Protein AF-A0A8J7WSP9-F1 (afdb_monomer_lite)

Secondary structure (DSSP, 8-state):
-HHHHHHHHHHHHHHHHHHHHHHHHHHHHHHHHHHHHHHHHHHHHHHHHHHHHHHHHHHHHHTSS--HHHHHHHHHHHHH--SSS--HHHHHHHHHHHS-HHHHHHHHHHHHHHHHHHHHHTSTT--TT-TTHHHHHHHHHHHHHHHHHHHHHHTS-HHHHHHHHHHHHHHHTS-----PPP-

Radius of gyration: 27.39 Å; chains: 1; bounding box: 58×58×88 Å

Structure (mmCIF, N/CA/C/O backbone):
data_AF-A0A8J7WSP9-F1
#
_entry.id   AF-A0A8J7WSP9-F1
#
loop_
_atom_site.group_PDB
_atom_site.id
_atom_site.type_symbol
_atom_site.label_atom_id
_atom_site.label_alt_id
_atom_site.label_comp_id
_atom_site.label_asym_id
_atom_site.label_entity_id
_atom_site.label_seq_id
_atom_site.pdbx_PDB_ins_code
_atom_site.Cartn_x
_atom_site.Cartn_y
_atom_site.Cartn_z
_atom_site.occupancy
_atom_site.B_iso_or_equiv
_atom_site.auth_seq_id
_atom_site.auth_comp_id
_atom_site.auth_asym_id
_atom_site.auth_atom_id
_atom_site.pdbx_PDB_model_num
ATOM 1 N N . MET A 1 1 ? -35.332 1.375 61.864 1.00 61.12 1 MET A N 1
ATOM 2 C CA . MET A 1 1 ? -34.174 2.279 61.660 1.00 61.12 1 MET A CA 1
ATOM 3 C C . MET A 1 1 ? -32.984 1.556 61.009 1.00 61.12 1 MET A C 1
ATOM 5 O O . MET A 1 1 ? -32.550 2.012 59.967 1.00 61.12 1 MET A O 1
ATOM 9 N N . ALA A 1 2 ? -32.499 0.411 61.520 1.00 67.69 2 ALA A N 1
ATOM 10 C CA . ALA A 1 2 ? -31.294 -0.278 61.002 1.00 67.69 2 ALA A CA 1
ATOM 11 C C . ALA A 1 2 ? -31.387 -0.881 59.577 1.00 67.69 2 ALA A C 1
ATOM 13 O O . ALA A 1 2 ? -30.378 -1.039 58.897 1.00 67.69 2 ALA A O 1
ATOM 14 N N . TRP A 1 3 ? -32.592 -1.212 59.106 1.00 74.50 3 TRP A N 1
ATOM 15 C CA . TRP A 1 3 ? -32.788 -1.818 57.781 1.00 74.50 3 TRP A CA 1
ATOM 16 C C . TRP A 1 3 ? -32.538 -0.837 56.623 1.00 74.50 3 TRP A C 1
ATOM 18 O O . TRP A 1 3 ? -31.973 -1.219 55.603 1.00 74.50 3 TRP A O 1
ATOM 28 N N . GLY A 1 4 ? -32.899 0.442 56.787 1.00 73.25 4 GLY A N 1
ATOM 29 C CA . GLY A 1 4 ? -32.708 1.461 55.747 1.00 73.25 4 GLY A CA 1
ATOM 30 C C . GLY A 1 4 ? -31.233 1.771 55.476 1.00 73.25 4 GLY A C 1
ATOM 31 O O . GLY A 1 4 ? -30.842 1.965 54.328 1.00 73.25 4 GLY A O 1
ATOM 32 N N . THR A 1 5 ? -30.394 1.741 56.514 1.00 74.50 5 THR A N 1
ATOM 33 C CA . THR A 1 5 ? -28.943 1.953 56.409 1.00 74.50 5 THR A CA 1
ATOM 34 C C . THR A 1 5 ? -28.240 0.802 55.693 1.00 74.50 5 THR A C 1
ATOM 36 O O . THR A 1 5 ? -27.363 1.046 54.868 1.00 74.50 5 THR A O 1
ATOM 39 N N . LEU A 1 6 ? -28.653 -0.443 55.951 1.00 73.44 6 LEU A N 1
ATOM 40 C CA . LEU A 1 6 ? -28.122 -1.625 55.261 1.00 73.44 6 LEU A CA 1
ATOM 41 C C . LEU A 1 6 ? -28.477 -1.628 53.768 1.00 73.44 6 LEU A C 1
ATOM 43 O O . LEU A 1 6 ? -27.618 -1.915 52.937 1.00 73.44 6 LEU A O 1
ATOM 47 N N . VAL A 1 7 ? -29.709 -1.247 53.419 1.00 77.56 7 VAL A N 1
ATOM 48 C CA . VAL A 1 7 ? -30.143 -1.132 52.017 1.00 77.56 7 VAL A CA 1
ATOM 49 C C . VAL A 1 7 ? -29.381 -0.019 51.292 1.00 77.56 7 VAL A C 1
ATOM 51 O O . VAL A 1 7 ? -28.907 -0.233 50.178 1.00 77.56 7 VAL A O 1
ATOM 54 N N . ALA A 1 8 ? -29.195 1.142 51.928 1.00 70.31 8 ALA A N 1
ATOM 55 C CA . ALA A 1 8 ? -28.434 2.250 51.350 1.00 70.31 8 ALA A CA 1
ATOM 56 C C . ALA A 1 8 ? -26.952 1.893 51.125 1.00 70.31 8 ALA A C 1
ATOM 58 O O . ALA A 1 8 ? -26.397 2.202 50.070 1.00 70.31 8 ALA A O 1
ATOM 59 N N . ALA A 1 9 ? -26.323 1.195 52.076 1.00 74.19 9 ALA A N 1
ATOM 60 C CA . ALA A 1 9 ? -24.944 0.728 51.946 1.00 74.19 9 ALA A CA 1
ATOM 61 C C . ALA A 1 9 ? -24.791 -0.333 50.841 1.00 74.19 9 ALA A C 1
ATOM 63 O O . ALA A 1 9 ? -23.854 -0.260 50.045 1.00 74.19 9 ALA A O 1
ATOM 64 N N . ALA A 1 10 ? -25.730 -1.280 50.744 1.00 71.06 10 ALA A N 1
ATOM 65 C CA . ALA A 1 10 ? -25.734 -2.297 49.694 1.00 71.06 10 ALA A CA 1
ATOM 66 C C . ALA A 1 10 ? -25.901 -1.679 48.294 1.00 71.06 10 ALA A C 1
ATOM 68 O O . ALA A 1 10 ? -25.159 -2.028 47.376 1.00 71.06 10 ALA A O 1
ATOM 69 N N . LEU A 1 11 ? -26.812 -0.711 48.133 1.00 72.56 11 LEU A N 1
ATOM 70 C CA . LEU A 1 11 ? -26.965 0.035 46.878 1.00 72.56 11 LEU A CA 1
ATOM 71 C C . LEU A 1 11 ? -25.702 0.827 46.524 1.00 72.56 11 LEU A C 1
ATOM 73 O O . LEU A 1 11 ? -25.261 0.784 45.377 1.00 72.56 11 LEU A O 1
ATOM 77 N N . GLY A 1 12 ? -25.095 1.509 47.498 1.00 71.19 12 GLY A N 1
ATOM 78 C CA . GLY A 1 12 ? -23.844 2.242 47.295 1.00 71.19 12 GLY A CA 1
ATOM 79 C C . GLY A 1 12 ? -22.698 1.338 46.833 1.00 71.19 12 GLY A C 1
ATOM 80 O O . GLY A 1 12 ? -21.969 1.695 45.909 1.00 71.19 12 GLY A O 1
ATOM 81 N N . ALA A 1 13 ? -22.585 0.137 47.408 1.00 74.12 13 ALA A N 1
ATOM 82 C CA . ALA A 1 13 ? -21.593 -0.856 47.007 1.00 74.12 13 ALA A CA 1
ATOM 83 C C . ALA A 1 13 ? -21.833 -1.379 45.580 1.00 74.12 13 ALA A C 1
ATOM 85 O O . ALA A 1 13 ? -20.892 -1.449 44.793 1.00 74.12 13 ALA A O 1
ATOM 86 N N . VAL A 1 14 ? -23.081 -1.686 45.209 1.00 71.88 14 VAL A N 1
ATOM 87 C CA . VAL A 1 14 ? -23.426 -2.141 43.848 1.00 71.88 14 VAL A CA 1
ATOM 88 C C . VAL A 1 14 ? -23.158 -1.053 42.808 1.00 71.88 14 VAL A C 1
ATOM 90 O O . VAL A 1 14 ? -22.590 -1.342 41.757 1.00 71.88 14 VAL A O 1
ATOM 93 N N . ILE A 1 15 ? -23.511 0.202 43.100 1.00 77.12 15 ILE A N 1
ATOM 94 C CA . ILE A 1 15 ? -23.238 1.340 42.209 1.00 77.12 15 ILE A CA 1
ATOM 95 C C . ILE A 1 15 ? -21.726 1.571 42.083 1.00 77.12 15 ILE A C 1
ATOM 97 O O . ILE A 1 15 ? -21.230 1.772 40.973 1.00 77.12 15 ILE A O 1
ATOM 101 N N . GLY A 1 16 ? -20.986 1.494 43.194 1.00 72.75 16 GLY A N 1
ATOM 102 C CA . GLY A 1 16 ? -19.528 1.617 43.204 1.00 72.75 16 GLY A CA 1
ATOM 103 C C . GLY A 1 16 ? -18.850 0.547 42.347 1.00 72.75 16 GLY A C 1
ATOM 104 O O . GLY A 1 16 ? -18.103 0.877 41.429 1.00 72.75 16 GLY A O 1
ATOM 105 N N . ILE A 1 17 ? -19.178 -0.727 42.583 1.00 73.44 17 ILE A N 1
ATOM 106 C CA . ILE A 1 17 ? -18.619 -1.872 41.848 1.00 73.44 17 ILE A CA 1
ATOM 107 C C . ILE A 1 17 ? -19.041 -1.840 40.371 1.00 73.44 17 ILE A C 1
ATOM 109 O O . ILE A 1 17 ? -18.217 -2.055 39.480 1.00 73.44 17 ILE A O 1
ATOM 113 N N . GLY A 1 18 ? -20.308 -1.522 40.090 1.00 67.50 18 GLY A N 1
ATOM 114 C CA . GLY A 1 18 ? -20.833 -1.414 38.729 1.00 67.50 18 GLY A CA 1
ATOM 115 C C . GLY A 1 18 ? -20.144 -0.317 37.914 1.00 67.50 18 GLY A C 1
ATOM 116 O O . GLY A 1 18 ? -19.778 -0.545 36.762 1.00 67.50 18 GLY A O 1
ATOM 117 N N . SER A 1 19 ? -19.891 0.847 38.518 1.00 64.94 19 SER A N 1
ATOM 118 C CA . SER A 1 19 ? -19.173 1.954 37.872 1.00 64.94 19 SER A CA 1
ATOM 119 C C . SER A 1 19 ? -17.730 1.577 37.516 1.00 64.94 19 SER A C 1
ATOM 121 O O . SER A 1 19 ? -17.259 1.867 36.410 1.00 64.94 19 SER A O 1
ATOM 123 N N . THR A 1 20 ? -17.039 0.854 38.404 1.00 71.75 20 THR A N 1
ATOM 124 C CA . THR A 1 20 ? -15.681 0.358 38.144 1.00 71.75 20 THR A CA 1
ATOM 125 C C . THR A 1 20 ? -15.658 -0.654 36.998 1.00 71.75 20 THR A C 1
ATOM 127 O O . THR A 1 20 ? -14.851 -0.503 36.085 1.00 71.75 20 THR A O 1
ATOM 130 N N . LEU A 1 21 ? -16.577 -1.627 36.977 1.00 67.81 21 LEU A N 1
ATOM 131 C CA . LEU A 1 21 ? -16.650 -2.638 35.912 1.00 67.81 21 LEU A CA 1
ATOM 132 C C . LEU A 1 21 ? -16.983 -2.036 34.540 1.00 67.81 21 LEU A C 1
ATOM 134 O O . LEU A 1 21 ? -16.395 -2.427 33.529 1.00 67.81 21 LEU A O 1
ATOM 138 N N . VAL A 1 22 ? -17.890 -1.057 34.483 1.00 67.75 22 VAL A N 1
ATOM 139 C CA . VAL A 1 22 ? -18.206 -0.336 33.238 1.00 67.75 22 VAL A CA 1
ATOM 140 C C . VAL A 1 22 ? -16.990 0.448 32.750 1.00 67.75 22 VAL A C 1
ATOM 142 O O . VAL A 1 22 ? -16.659 0.400 31.564 1.00 67.75 22 VAL A O 1
ATOM 145 N N . THR A 1 23 ? -16.294 1.131 33.657 1.00 71.81 23 THR A N 1
ATOM 146 C CA . THR A 1 23 ? -15.087 1.896 33.323 1.00 71.81 23 THR A CA 1
ATOM 147 C C . THR A 1 23 ? -13.979 0.985 32.797 1.00 71.81 23 THR A C 1
ATOM 149 O O . THR A 1 23 ? -13.366 1.298 31.775 1.00 71.81 23 THR A O 1
ATOM 152 N N . ASP A 1 24 ? -13.766 -0.164 33.437 1.00 70.44 24 ASP A N 1
ATOM 153 C CA . ASP A 1 24 ? -12.742 -1.131 33.043 1.00 70.44 24 ASP A CA 1
ATOM 154 C C . ASP A 1 24 ? -13.069 -1.795 31.696 1.00 70.44 24 ASP A C 1
ATOM 156 O O . ASP A 1 24 ? -12.223 -1.894 30.808 1.00 70.44 24 ASP A O 1
ATOM 160 N N . THR A 1 25 ? -14.345 -2.110 31.457 1.00 68.69 25 THR A N 1
ATOM 161 C CA . THR A 1 25 ? -14.804 -2.637 30.162 1.00 68.69 25 THR A CA 1
ATOM 162 C C . THR A 1 25 ? -14.622 -1.612 29.038 1.00 68.69 25 THR A C 1
ATOM 164 O O . THR A 1 25 ? -14.181 -1.954 27.938 1.00 68.69 25 THR A O 1
ATOM 167 N N . LEU A 1 26 ? -14.939 -0.336 29.289 1.00 72.88 26 LEU A N 1
ATOM 168 C CA . LEU A 1 26 ? -14.733 0.744 28.319 1.00 72.88 26 LEU A CA 1
ATOM 169 C C . LEU A 1 26 ? -13.247 0.977 28.036 1.00 72.88 26 LEU A C 1
ATOM 171 O O . LEU A 1 26 ? -12.878 1.223 26.886 1.00 72.88 26 LEU A O 1
ATOM 175 N N . ARG A 1 27 ? -12.399 0.885 29.064 1.00 77.19 27 ARG A N 1
ATOM 176 C CA . ARG A 1 27 ? -10.945 0.980 28.930 1.00 77.19 27 ARG A CA 1
ATOM 177 C C . ARG A 1 27 ? -10.390 -0.173 28.095 1.00 77.19 27 ARG A C 1
ATOM 179 O O . ARG A 1 27 ? -9.714 0.089 27.106 1.00 77.19 27 ARG A O 1
ATOM 186 N N . SER A 1 28 ? -10.760 -1.411 28.416 1.00 68.31 28 SER A N 1
ATOM 187 C CA . SER A 1 28 ? -10.347 -2.611 27.677 1.00 68.31 28 SER A CA 1
ATOM 188 C C . SER A 1 28 ? -10.754 -2.547 26.201 1.00 68.31 28 SER A C 1
ATOM 190 O O . SER A 1 28 ? -9.939 -2.794 25.312 1.00 68.31 28 SER A O 1
ATOM 192 N N . ARG A 1 29 ? -11.985 -2.102 25.909 1.00 73.06 29 ARG A N 1
ATOM 193 C CA . ARG A 1 29 ? -12.446 -1.895 24.525 1.00 73.06 29 ARG A CA 1
ATOM 194 C C . ARG A 1 29 ? -11.621 -0.849 23.777 1.00 73.06 29 ARG A C 1
ATOM 196 O O . ARG A 1 29 ? -11.244 -1.085 22.635 1.00 73.06 29 ARG A O 1
ATOM 203 N N . ARG A 1 30 ? -11.306 0.284 24.415 1.00 76.56 30 ARG A N 1
ATOM 204 C CA . ARG A 1 30 ? -10.461 1.329 23.810 1.00 76.56 30 ARG A CA 1
ATOM 205 C C . ARG A 1 30 ? -9.046 0.830 23.535 1.00 76.56 30 ARG A C 1
ATOM 207 O O . ARG A 1 30 ? -8.509 1.125 22.473 1.00 76.56 30 ARG A O 1
ATOM 214 N N . GLU A 1 31 ? -8.457 0.077 24.460 1.00 77.19 31 GLU A N 1
ATOM 215 C CA . GLU A 1 31 ? -7.120 -0.497 24.283 1.00 77.19 31 GLU A CA 1
ATOM 216 C C . GLU A 1 31 ? -7.090 -1.517 23.134 1.00 77.19 31 GLU A C 1
ATOM 218 O O . GLU A 1 31 ? -6.153 -1.513 22.339 1.00 77.19 31 GLU A O 1
ATOM 223 N N . LEU A 1 32 ? -8.126 -2.350 22.990 1.00 78.88 32 LEU A N 1
ATOM 224 C CA . LEU A 1 32 ? -8.256 -3.279 21.861 1.00 78.88 32 LEU A CA 1
ATOM 225 C C . LEU A 1 32 ? -8.402 -2.546 20.520 1.00 78.88 32 LEU A C 1
ATOM 227 O O . LEU A 1 32 ? -7.707 -2.890 19.564 1.00 78.88 32 LEU A O 1
ATOM 231 N N . ASP A 1 33 ? -9.244 -1.510 20.457 1.00 82.25 33 ASP A N 1
ATOM 232 C CA . ASP A 1 33 ? -9.414 -0.689 19.251 1.00 82.25 33 ASP A CA 1
ATOM 233 C C . ASP A 1 33 ? -8.103 0.014 18.853 1.00 82.25 33 ASP A C 1
ATOM 235 O O . ASP A 1 33 ? -7.758 0.073 17.669 1.00 82.25 33 ASP A O 1
ATOM 239 N N . GLN A 1 34 ? -7.341 0.512 19.834 1.00 83.75 34 GLN A N 1
ATOM 240 C CA . GLN A 1 34 ? -6.022 1.112 19.613 1.00 83.75 34 GLN A CA 1
ATOM 241 C C . GLN A 1 34 ? -5.017 0.087 19.084 1.00 83.75 34 GLN A C 1
ATOM 243 O O . GLN A 1 34 ? -4.432 0.310 18.026 1.00 83.75 34 GLN A O 1
ATOM 248 N N . ARG A 1 35 ? -4.881 -1.074 19.741 1.00 84.88 35 ARG A N 1
ATOM 249 C CA . ARG A 1 35 ? -3.979 -2.151 19.290 1.00 84.88 35 ARG A CA 1
ATOM 250 C C . ARG A 1 35 ? -4.315 -2.622 17.877 1.00 84.88 35 ARG A C 1
ATOM 252 O O . ARG A 1 35 ? -3.416 -2.891 17.079 1.00 84.88 35 ARG A O 1
ATOM 259 N N . TRP A 1 36 ? -5.602 -2.702 17.545 1.00 87.31 36 TRP A N 1
ATOM 260 C CA . TRP A 1 36 ? -6.044 -3.063 16.202 1.00 87.31 36 TRP A CA 1
ATOM 261 C C . TRP A 1 36 ? -5.677 -1.995 15.166 1.00 87.31 36 TRP A C 1
ATOM 263 O O . TRP A 1 36 ? -5.162 -2.321 14.096 1.00 87.31 36 TRP A O 1
ATOM 273 N N . SER A 1 37 ? -5.873 -0.715 15.495 1.00 88.31 37 SER A N 1
ATOM 274 C CA . SER A 1 37 ? -5.447 0.407 14.650 1.00 88.31 37 SER A CA 1
ATOM 275 C C . SER A 1 37 ? -3.930 0.424 14.431 1.00 88.31 37 SER A C 1
ATOM 277 O O . SER A 1 37 ? -3.475 0.682 13.316 1.00 88.31 37 SER A O 1
ATOM 279 N N . ASP A 1 38 ? -3.140 0.129 15.461 1.00 89.81 38 ASP A N 1
ATOM 280 C CA . ASP A 1 38 ? -1.679 0.074 15.358 1.00 89.81 38 ASP A CA 1
ATOM 281 C C . ASP A 1 38 ? -1.219 -1.106 14.497 1.00 89.81 38 ASP A C 1
ATOM 283 O O . ASP A 1 38 ? -0.354 -0.947 13.634 1.00 89.81 38 ASP A O 1
ATOM 287 N N . THR A 1 39 ? -1.867 -2.266 14.646 1.00 93.00 39 THR A N 1
ATOM 288 C CA . THR A 1 39 ? -1.614 -3.446 13.803 1.00 93.00 39 THR A CA 1
ATOM 289 C C . THR A 1 39 ? -1.905 -3.139 12.333 1.00 93.00 39 THR A C 1
ATOM 291 O O . THR A 1 39 ? -1.070 -3.399 11.466 1.00 93.00 39 THR A O 1
ATOM 294 N N . LYS A 1 40 ? -3.051 -2.509 12.039 1.00 94.56 40 LYS A N 1
ATOM 295 C CA . LYS A 1 40 ? -3.388 -2.046 10.685 1.00 94.56 40 LYS A CA 1
ATOM 296 C C . LYS A 1 40 ? -2.347 -1.080 10.137 1.00 94.56 40 LYS A C 1
ATOM 298 O O . LYS A 1 40 ? -1.856 -1.284 9.030 1.00 94.56 40 LYS A O 1
ATOM 303 N N . ARG A 1 41 ? -1.976 -0.055 10.912 1.00 95.06 41 ARG A N 1
ATOM 304 C CA . ARG A 1 41 ? -0.963 0.934 10.515 1.00 95.06 41 ARG A CA 1
ATOM 305 C C . ARG A 1 41 ? 0.353 0.253 10.145 1.00 95.06 41 ARG A C 1
ATOM 307 O O . ARG A 1 41 ? 0.928 0.587 9.111 1.00 95.06 41 ARG A O 1
ATOM 314 N N . LEU A 1 42 ? 0.806 -0.701 10.956 1.00 95.12 42 LEU A N 1
ATOM 315 C CA . LEU A 1 42 ? 2.030 -1.453 10.699 1.00 95.12 42 LEU A CA 1
ATOM 316 C C . LEU A 1 42 ? 1.947 -2.220 9.372 1.00 95.12 42 LEU A C 1
ATOM 318 O O . LEU A 1 42 ? 2.846 -2.098 8.541 1.00 95.12 42 LEU A O 1
ATOM 322 N N . VAL A 1 43 ? 0.863 -2.969 9.145 1.00 95.56 43 VAL A N 1
ATOM 323 C CA . VAL A 1 43 ? 0.663 -3.737 7.903 1.00 95.56 43 VAL A CA 1
ATOM 324 C C . VAL A 1 43 ? 0.570 -2.812 6.683 1.00 95.56 43 VAL A C 1
ATOM 326 O O . VAL A 1 43 ? 1.179 -3.096 5.653 1.00 95.56 43 VAL A O 1
ATOM 329 N N . TYR A 1 44 ? -0.114 -1.670 6.799 1.00 96.69 44 TYR A N 1
ATOM 330 C CA . TYR A 1 44 ? -0.249 -0.687 5.717 1.00 96.69 44 TYR A CA 1
ATOM 331 C C . TYR A 1 44 ? 1.103 -0.098 5.313 1.00 96.69 44 TYR A C 1
ATOM 333 O O . TYR A 1 44 ? 1.460 -0.124 4.136 1.00 96.69 44 TYR A O 1
ATOM 341 N N . VAL A 1 45 ? 1.896 0.362 6.285 1.00 95.62 45 VAL A N 1
ATOM 342 C CA . VAL A 1 45 ? 3.239 0.910 6.031 1.00 95.62 45 VAL A CA 1
ATOM 343 C C . VAL A 1 45 ? 4.159 -0.145 5.426 1.00 95.62 45 VAL A C 1
ATOM 345 O O . VAL A 1 45 ? 4.881 0.149 4.471 1.00 95.62 45 VAL A O 1
ATOM 348 N N . ARG A 1 46 ? 4.117 -1.381 5.940 1.00 94.12 46 ARG A N 1
ATOM 349 C CA . ARG A 1 46 ? 4.906 -2.494 5.397 1.00 94.12 46 ARG A CA 1
ATOM 350 C C . ARG A 1 46 ? 4.533 -2.785 3.948 1.00 94.12 46 ARG A C 1
ATOM 352 O O . ARG A 1 46 ? 5.432 -2.970 3.133 1.00 94.12 46 ARG A O 1
ATOM 359 N N . PHE A 1 47 ? 3.244 -2.777 3.609 1.00 95.38 47 PHE A N 1
ATOM 360 C CA . PHE A 1 47 ? 2.798 -3.053 2.245 1.00 95.38 47 PHE A CA 1
ATOM 361 C C . PHE A 1 47 ? 3.243 -1.963 1.268 1.00 95.38 47 PHE A C 1
ATOM 363 O O . PHE A 1 47 ? 3.852 -2.268 0.244 1.00 95.38 47 PHE A O 1
ATOM 370 N N . LEU A 1 48 ? 3.015 -0.692 1.613 1.00 95.31 48 LEU A N 1
ATOM 371 C CA . LEU A 1 48 ? 3.437 0.446 0.790 1.00 95.31 48 LEU A CA 1
ATOM 372 C C . LEU A 1 48 ? 4.959 0.464 0.592 1.00 95.31 48 LEU A C 1
ATOM 374 O O . LEU A 1 48 ? 5.441 0.682 -0.517 1.00 95.31 48 LEU A O 1
ATOM 378 N N . SER A 1 49 ? 5.712 0.166 1.652 1.00 92.94 49 SER A N 1
ATOM 379 C CA . SER A 1 49 ? 7.175 0.088 1.599 1.00 92.94 49 SER A CA 1
ATOM 380 C C . SER A 1 49 ? 7.656 -1.070 0.723 1.00 92.94 49 SER A C 1
ATOM 382 O O . SER A 1 49 ? 8.601 -0.900 -0.044 1.00 92.94 49 SER A O 1
ATOM 384 N N . ALA A 1 50 ? 7.005 -2.235 0.798 1.00 92.62 50 ALA A N 1
ATOM 385 C CA . ALA A 1 50 ? 7.333 -3.386 -0.041 1.00 92.62 50 ALA A CA 1
ATOM 386 C C . ALA A 1 50 ? 7.076 -3.099 -1.531 1.00 92.62 50 ALA A C 1
ATOM 388 O O . ALA A 1 50 ? 7.912 -3.441 -2.366 1.00 92.62 50 ALA A O 1
ATOM 389 N N . LEU A 1 51 ? 5.968 -2.422 -1.867 1.00 93.31 51 LEU A N 1
ATOM 390 C CA . LEU A 1 51 ? 5.676 -1.986 -3.238 1.00 93.31 51 LEU A CA 1
ATOM 391 C C . LEU A 1 51 ? 6.733 -1.002 -3.755 1.00 93.31 51 LEU A C 1
ATOM 393 O O . LEU A 1 51 ? 7.277 -1.207 -4.839 1.00 93.31 51 LEU A O 1
ATOM 397 N N . ALA A 1 52 ? 7.056 0.029 -2.968 1.00 91.12 52 ALA A N 1
ATOM 398 C CA . ALA A 1 52 ? 8.045 1.036 -3.347 1.00 91.12 52 ALA A CA 1
ATOM 399 C C . ALA A 1 52 ? 9.432 0.417 -3.570 1.00 91.12 52 ALA A C 1
ATOM 401 O O . ALA A 1 52 ? 10.066 0.672 -4.590 1.00 91.12 52 ALA A O 1
ATOM 402 N N . ARG A 1 53 ? 9.882 -0.461 -2.664 1.00 91.06 53 ARG A N 1
ATOM 403 C CA . ARG A 1 53 ? 11.171 -1.158 -2.798 1.00 91.06 53 ARG A CA 1
ATOM 404 C C . ARG A 1 53 ? 11.205 -2.079 -4.011 1.00 91.06 53 ARG A C 1
ATOM 406 O O . ARG A 1 53 ? 12.193 -2.074 -4.738 1.00 91.06 53 ARG A O 1
ATOM 413 N N . ALA A 1 54 ? 10.144 -2.854 -4.240 1.00 92.00 54 ALA A N 1
ATOM 414 C CA . ALA A 1 54 ? 10.053 -3.717 -5.413 1.00 92.00 54 ALA A CA 1
ATOM 415 C C . ALA A 1 54 ? 10.140 -2.892 -6.705 1.00 92.00 54 ALA A C 1
ATOM 417 O O . ALA A 1 54 ? 10.952 -3.216 -7.567 1.00 92.00 54 ALA A O 1
ATOM 418 N N . HIS A 1 55 ? 9.385 -1.792 -6.796 1.00 91.94 55 HIS A N 1
ATOM 419 C CA . HIS A 1 55 ? 9.454 -0.865 -7.922 1.00 91.94 55 HIS A CA 1
ATOM 420 C C . HIS A 1 55 ? 10.870 -0.304 -8.128 1.00 91.94 55 HIS A C 1
ATOM 422 O O . HIS A 1 55 ? 11.449 -0.489 -9.195 1.00 91.94 55 HIS A O 1
ATOM 428 N N . SER A 1 56 ? 11.469 0.302 -7.098 1.00 91.00 56 SER A N 1
ATOM 429 C CA . SER A 1 56 ? 12.803 0.905 -7.201 1.00 91.00 56 SER A CA 1
ATOM 430 C C . SER A 1 56 ? 13.872 -0.095 -7.640 1.00 91.00 56 SER A C 1
ATOM 432 O O . SER A 1 56 ? 14.695 0.232 -8.488 1.00 91.00 56 SER A O 1
ATOM 434 N N . ARG A 1 57 ? 13.862 -1.325 -7.113 1.00 91.94 57 ARG A N 1
ATOM 435 C CA . ARG A 1 57 ? 14.840 -2.349 -7.515 1.00 91.94 57 ARG A CA 1
ATOM 436 C C . ARG A 1 57 ? 14.654 -2.786 -8.962 1.00 91.94 57 ARG A C 1
ATOM 438 O O . ARG A 1 57 ? 15.649 -2.979 -9.651 1.00 91.94 57 ARG A O 1
ATOM 445 N N . MET A 1 58 ? 13.409 -2.936 -9.422 1.00 92.56 58 MET A N 1
ATOM 446 C CA . MET A 1 58 ? 13.147 -3.254 -10.827 1.00 92.56 58 MET A CA 1
ATOM 447 C C . MET A 1 58 ? 13.667 -2.151 -11.747 1.00 92.56 58 MET A C 1
ATOM 449 O O . MET A 1 58 ? 14.345 -2.469 -12.712 1.00 92.56 58 MET A O 1
ATOM 453 N N . VAL A 1 59 ? 13.410 -0.880 -11.424 1.00 91.00 59 VAL A N 1
ATOM 454 C CA . VAL A 1 59 ? 13.884 0.276 -12.208 1.00 91.00 59 VAL A CA 1
ATOM 455 C C . VAL A 1 59 ? 15.412 0.316 -12.280 1.00 91.00 59 VAL A C 1
ATOM 457 O O . VAL A 1 59 ? 15.965 0.439 -13.368 1.00 91.00 59 VAL A O 1
ATOM 460 N N . VAL A 1 60 ? 16.099 0.154 -11.142 1.00 91.25 60 VAL A N 1
ATOM 461 C CA . VAL A 1 60 ? 17.575 0.142 -11.083 1.00 91.25 60 VAL A CA 1
ATOM 462 C C . VAL A 1 60 ? 18.166 -0.946 -11.978 1.00 91.25 60 VAL A C 1
ATOM 464 O O . VAL A 1 60 ? 19.165 -0.720 -12.651 1.00 91.25 60 VAL A O 1
ATOM 467 N N . VAL A 1 61 ? 17.551 -2.127 -11.991 1.00 92.12 61 VAL A N 1
ATOM 468 C CA . VAL A 1 61 ? 18.023 -3.254 -12.797 1.00 92.12 61 VAL A CA 1
ATOM 469 C C . VAL A 1 61 ? 17.658 -3.094 -14.274 1.00 92.12 61 VAL A C 1
ATOM 471 O O . VAL A 1 61 ? 18.474 -3.394 -15.139 1.00 92.12 61 VAL A O 1
ATOM 474 N N . ALA A 1 62 ? 16.448 -2.621 -14.575 1.00 90.06 62 ALA A N 1
ATOM 475 C CA . ALA A 1 62 ? 15.950 -2.488 -15.941 1.00 90.06 62 ALA A CA 1
ATOM 476 C C . ALA A 1 62 ? 16.729 -1.452 -16.758 1.00 90.06 62 ALA A C 1
ATOM 478 O O . ALA A 1 62 ? 16.962 -1.670 -17.944 1.00 90.06 62 ALA A O 1
ATOM 479 N N . PHE A 1 63 ? 17.142 -0.354 -16.122 1.00 88.62 63 PHE A N 1
ATOM 480 C CA . PHE A 1 63 ? 17.895 0.730 -16.760 1.00 88.62 63 PHE A CA 1
ATOM 481 C C . PHE A 1 63 ? 19.395 0.710 -16.433 1.00 88.62 63 PHE A C 1
ATOM 483 O O . PHE A 1 63 ? 20.090 1.692 -16.681 1.00 88.62 63 PHE A O 1
ATOM 490 N N . GLY A 1 64 ? 19.898 -0.389 -15.866 1.00 87.31 64 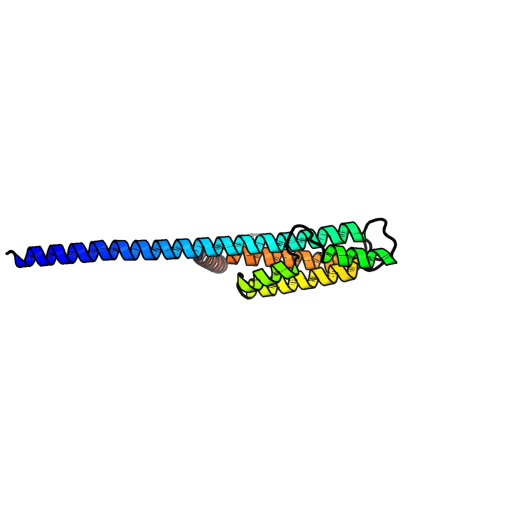GLY A N 1
ATOM 491 C CA . GLY A 1 64 ? 21.335 -0.620 -15.731 1.00 87.31 64 GLY A CA 1
ATOM 492 C C . GLY A 1 64 ? 21.972 -1.115 -17.035 1.00 87.31 64 GLY A C 1
ATOM 493 O O . GLY A 1 64 ? 21.277 -1.493 -17.980 1.00 87.31 64 GLY A O 1
ATOM 494 N N . ASP A 1 65 ? 23.304 -1.190 -17.053 1.00 85.00 65 ASP A N 1
ATOM 495 C CA . ASP A 1 65 ? 24.097 -1.744 -18.164 1.00 85.00 65 ASP A CA 1
ATOM 496 C C . ASP A 1 65 ? 24.081 -3.283 -18.164 1.00 85.00 65 ASP A C 1
ATOM 498 O O . ASP A 1 65 ? 25.111 -3.948 -18.057 1.00 85.00 65 ASP A O 1
ATOM 502 N N . LEU A 1 66 ? 22.883 -3.866 -18.246 1.00 84.75 66 LEU A N 1
ATOM 503 C CA . LEU A 1 66 ? 22.707 -5.307 -18.398 1.00 84.75 66 LEU A CA 1
ATOM 504 C C . LEU A 1 66 ? 22.389 -5.678 -19.851 1.00 84.75 66 LEU A C 1
ATOM 506 O O . LEU A 1 66 ? 21.567 -5.004 -20.492 1.00 84.75 66 LEU A O 1
ATOM 510 N N . PRO A 1 67 ? 22.958 -6.794 -20.348 1.00 85.50 67 PRO A N 1
ATOM 511 C CA . PRO A 1 67 ? 22.521 -7.428 -21.583 1.00 85.50 67 PRO A CA 1
ATOM 512 C C . PRO A 1 67 ? 21.004 -7.666 -21.596 1.00 85.50 67 PRO A C 1
ATOM 514 O O . PRO A 1 67 ? 20.381 -7.932 -20.564 1.00 85.50 67 PRO A O 1
ATOM 517 N N . ALA A 1 68 ? 20.388 -7.558 -22.774 1.00 79.50 68 ALA A N 1
ATOM 518 C CA . ALA A 1 68 ? 18.936 -7.660 -22.935 1.00 79.50 68 ALA A CA 1
ATOM 519 C C . ALA A 1 68 ? 18.355 -9.005 -22.452 1.00 79.50 68 ALA A C 1
ATOM 521 O O . ALA A 1 68 ? 17.245 -9.053 -21.920 1.00 79.50 68 ALA A O 1
ATOM 522 N N . ASP A 1 69 ? 19.102 -10.090 -22.630 1.00 80.44 69 ASP A N 1
ATOM 523 C CA . ASP A 1 69 ? 18.770 -11.451 -22.209 1.00 80.44 69 ASP A CA 1
ATOM 524 C C . ASP A 1 69 ? 18.852 -11.637 -20.685 1.00 80.44 69 ASP A C 1
ATOM 526 O O . ASP A 1 69 ? 17.985 -12.289 -20.094 1.00 80.44 69 ASP A O 1
ATOM 530 N N . GLU A 1 70 ? 19.816 -10.995 -20.025 1.00 88.62 70 GLU A N 1
ATOM 531 C CA . GLU A 1 70 ? 19.955 -11.020 -18.563 1.00 88.62 70 GLU A CA 1
ATOM 532 C C . GLU A 1 70 ? 18.963 -10.087 -17.854 1.00 88.62 70 GLU A C 1
ATOM 534 O O . GLU A 1 70 ? 18.467 -10.406 -16.766 1.00 88.62 70 GLU A O 1
ATOM 539 N N . ARG A 1 71 ? 18.607 -8.961 -18.489 1.00 88.62 71 ARG A N 1
ATOM 540 C CA . ARG A 1 71 ? 17.696 -7.942 -17.941 1.00 88.62 71 ARG A CA 1
ATOM 541 C C . ARG A 1 71 ? 16.380 -8.538 -17.469 1.00 88.62 71 ARG A C 1
ATOM 543 O O . ARG A 1 71 ? 15.947 -8.266 -16.350 1.00 88.62 71 ARG A O 1
ATOM 550 N N . ARG A 1 72 ? 15.747 -9.380 -18.291 1.00 90.12 72 ARG A N 1
ATOM 551 C CA . ARG A 1 72 ? 14.473 -10.021 -17.937 1.00 90.12 72 ARG A CA 1
ATOM 552 C C . ARG A 1 72 ? 14.605 -10.815 -16.642 1.00 90.12 72 ARG A C 1
ATOM 554 O O . ARG A 1 72 ? 13.821 -10.620 -15.716 1.00 90.12 72 ARG A O 1
ATOM 561 N N . HIS A 1 73 ? 15.599 -11.695 -16.552 1.00 91.00 73 HIS A N 1
ATOM 562 C CA . HIS A 1 73 ? 15.799 -12.497 -15.348 1.00 91.00 73 HIS A CA 1
ATOM 563 C C . HIS A 1 73 ? 16.054 -11.608 -14.125 1.00 91.00 73 HIS A C 1
ATOM 565 O O . HIS A 1 73 ? 15.438 -11.803 -13.075 1.00 91.00 73 HIS A O 1
ATOM 571 N N . ALA A 1 74 ? 16.889 -10.585 -14.286 1.00 91.69 74 ALA A N 1
ATOM 572 C CA . ALA A 1 74 ? 17.255 -9.673 -13.219 1.00 91.69 74 ALA A CA 1
ATOM 573 C C . ALA A 1 74 ? 16.060 -8.831 -12.720 1.00 91.69 74 ALA A C 1
ATOM 575 O O . ALA A 1 74 ? 15.883 -8.694 -11.509 1.00 91.69 74 ALA A O 1
ATOM 576 N N . VAL A 1 75 ? 15.188 -8.328 -13.605 1.00 92.75 75 VAL A N 1
ATOM 577 C CA . VAL A 1 75 ? 13.962 -7.588 -13.233 1.00 92.75 75 VAL A CA 1
ATOM 578 C C . VAL A 1 75 ? 12.985 -8.488 -12.475 1.00 92.75 75 VAL A C 1
ATOM 580 O O . VAL A 1 75 ? 12.462 -8.108 -11.423 1.00 92.75 75 VAL A O 1
ATOM 583 N N . HIS A 1 76 ? 12.767 -9.716 -12.957 1.00 91.75 76 HIS A N 1
ATOM 584 C CA . HIS A 1 76 ? 11.925 -10.685 -12.253 1.00 91.75 76 HIS A CA 1
ATOM 585 C C . HIS A 1 76 ? 12.505 -11.046 -10.881 1.00 91.75 76 HIS A C 1
ATOM 587 O O . HIS A 1 76 ? 11.762 -11.112 -9.897 1.00 91.75 76 HIS A O 1
ATOM 593 N N . HIS A 1 77 ? 13.822 -11.231 -10.791 1.00 91.44 77 HIS A N 1
ATOM 594 C CA . HIS A 1 77 ? 14.502 -11.462 -9.525 1.00 91.44 77 HIS A CA 1
ATOM 595 C C . HIS A 1 77 ? 14.335 -10.259 -8.584 1.00 91.44 77 HIS A C 1
ATOM 597 O O . HIS A 1 77 ? 13.915 -10.443 -7.449 1.00 91.44 77 HIS A O 1
ATOM 603 N N . ALA A 1 78 ? 14.535 -9.025 -9.051 1.00 91.06 78 ALA A N 1
ATOM 604 C CA . ALA A 1 78 ? 14.363 -7.799 -8.264 1.00 91.06 78 ALA A CA 1
ATOM 605 C C . ALA A 1 78 ? 12.933 -7.599 -7.721 1.00 91.06 78 ALA A C 1
ATOM 607 O O . ALA A 1 78 ? 12.743 -7.071 -6.617 1.00 91.06 78 ALA A O 1
ATOM 608 N N . PHE A 1 79 ? 11.919 -8.053 -8.464 1.00 90.12 79 PHE A N 1
ATOM 609 C CA . PHE A 1 79 ? 10.528 -8.051 -8.008 1.00 90.12 79 PHE A CA 1
ATOM 610 C C . PHE A 1 79 ? 10.296 -9.012 -6.830 1.00 90.12 79 PHE A C 1
ATOM 612 O O . PHE A 1 79 ? 9.540 -8.694 -5.911 1.00 90.12 79 PHE A O 1
ATOM 619 N N . HIS A 1 80 ? 10.944 -10.181 -6.841 1.00 86.25 80 HIS A N 1
ATOM 620 C CA . HIS A 1 80 ? 10.736 -11.241 -5.849 1.00 86.25 80 HIS A CA 1
ATOM 621 C C . HIS A 1 80 ? 11.717 -11.205 -4.671 1.00 86.25 80 HIS A C 1
ATOM 623 O O . HIS A 1 80 ? 11.355 -11.587 -3.561 1.00 86.25 80 HIS A O 1
ATOM 629 N N . ALA A 1 81 ? 12.944 -10.749 -4.894 1.00 73.62 81 ALA A N 1
ATOM 630 C CA . ALA A 1 81 ? 14.030 -10.842 -3.938 1.00 73.62 81 ALA A CA 1
ATOM 631 C C . ALA A 1 81 ? 14.012 -9.650 -2.983 1.00 73.62 81 ALA A C 1
ATOM 633 O O . ALA A 1 81 ? 14.632 -8.631 -3.259 1.00 73.62 81 ALA A O 1
ATOM 634 N N . ASP A 1 82 ? 13.319 -9.753 -1.849 1.00 68.19 82 ASP A N 1
ATOM 635 C CA . ASP A 1 82 ? 13.674 -8.985 -0.649 1.00 68.19 82 ASP A CA 1
ATOM 636 C C . ASP A 1 82 ? 14.413 -9.910 0.331 1.00 68.19 82 ASP A C 1
ATOM 638 O O . ASP A 1 82 ? 13.781 -10.738 0.979 1.00 68.19 82 ASP A O 1
ATOM 642 N N . PRO A 1 83 ? 15.758 -9.830 0.408 1.00 58.47 83 PRO A N 1
ATOM 643 C CA . PRO A 1 83 ? 16.545 -10.693 1.289 1.00 58.47 83 PRO A CA 1
ATOM 644 C C . PRO A 1 83 ? 16.359 -10.375 2.777 1.00 58.47 83 PRO A C 1
ATOM 646 O O . PRO A 1 83 ? 16.742 -11.178 3.622 1.00 58.47 83 PRO A O 1
ATOM 649 N N . GLN A 1 84 ? 15.833 -9.190 3.109 1.00 57.00 84 GLN A N 1
ATOM 650 C CA . GLN A 1 84 ? 15.762 -8.684 4.484 1.00 57.00 84 GLN A CA 1
ATOM 651 C C . GLN A 1 84 ? 14.322 -8.543 4.997 1.00 57.00 84 GLN A C 1
ATOM 653 O O . GLN A 1 84 ? 14.113 -8.505 6.208 1.00 57.00 84 GLN A O 1
ATOM 658 N N . HIS A 1 85 ? 13.327 -8.457 4.111 1.00 61.31 85 HIS A N 1
ATOM 659 C CA . HIS A 1 85 ? 11.917 -8.290 4.473 1.00 61.31 85 HIS A CA 1
ATOM 660 C C . HIS A 1 85 ? 11.004 -9.227 3.671 1.00 61.31 85 HIS A C 1
ATOM 662 O O . HIS A 1 85 ? 11.407 -9.841 2.692 1.00 61.31 85 HIS A O 1
ATOM 668 N N . ALA A 1 86 ? 9.737 -9.321 4.080 1.00 69.44 86 ALA A N 1
ATOM 669 C CA . ALA A 1 86 ? 8.714 -10.032 3.319 1.00 69.44 86 ALA A CA 1
ATOM 670 C C . ALA A 1 86 ? 8.449 -9.337 1.971 1.00 69.44 86 ALA A C 1
ATOM 672 O O . ALA A 1 86 ? 8.246 -8.122 1.926 1.00 69.44 86 ALA A O 1
ATOM 673 N N . ASP A 1 87 ? 8.397 -10.115 0.887 1.00 85.56 87 ASP A N 1
ATOM 674 C CA . ASP A 1 87 ? 8.066 -9.609 -0.445 1.00 85.56 87 ASP A CA 1
ATOM 675 C C . ASP A 1 87 ? 6.649 -8.985 -0.492 1.00 85.56 87 ASP A C 1
ATOM 677 O O . ASP A 1 87 ? 5.785 -9.260 0.350 1.00 85.56 87 ASP A O 1
ATOM 681 N N . ALA A 1 88 ? 6.374 -8.159 -1.507 1.00 89.50 88 ALA A N 1
ATOM 682 C CA . ALA A 1 88 ? 5.096 -7.450 -1.623 1.00 89.50 88 ALA A CA 1
ATOM 683 C C . ALA A 1 88 ? 3.865 -8.382 -1.672 1.00 89.50 88 ALA A C 1
ATOM 685 O O . ALA A 1 88 ? 2.796 -8.008 -1.189 1.00 89.50 88 ALA A O 1
ATOM 686 N N . LYS A 1 89 ? 3.992 -9.609 -2.196 1.00 92.12 89 LYS A N 1
ATOM 687 C CA . LYS A 1 89 ? 2.918 -10.618 -2.203 1.00 92.12 89 LYS A CA 1
ATOM 688 C C . LYS A 1 89 ? 2.673 -11.173 -0.805 1.00 92.12 89 LYS A C 1
ATOM 690 O O . LYS A 1 89 ? 1.525 -11.397 -0.424 1.00 92.12 89 LYS A O 1
ATOM 695 N N . SER A 1 90 ? 3.739 -11.414 -0.052 1.00 92.06 90 SER A N 1
ATOM 696 C CA . SER A 1 90 ? 3.665 -11.886 1.327 1.00 92.06 90 SER A CA 1
ATOM 697 C C . SER A 1 90 ? 2.977 -10.847 2.214 1.00 92.06 90 SER A C 1
ATOM 699 O O . SER A 1 90 ? 2.009 -11.177 2.897 1.00 92.06 90 SER A O 1
ATOM 701 N N . VAL A 1 91 ? 3.348 -9.568 2.097 1.00 93.38 91 VAL A N 1
ATOM 702 C CA . VAL A 1 91 ? 2.669 -8.494 2.843 1.00 93.38 91 VAL A CA 1
ATOM 703 C C . VAL A 1 91 ? 1.232 -8.257 2.348 1.00 93.38 91 VAL A C 1
ATOM 705 O O . VAL A 1 91 ? 0.352 -7.952 3.149 1.00 93.38 91 VAL A O 1
ATOM 708 N N . LEU A 1 92 ? 0.933 -8.477 1.061 1.00 94.56 92 LEU A N 1
ATOM 709 C CA . LEU A 1 92 ? -0.447 -8.449 0.553 1.00 94.56 92 LEU A CA 1
ATOM 710 C C . LEU A 1 92 ? -1.339 -9.516 1.215 1.00 94.56 92 LEU A C 1
ATOM 712 O O . LEU A 1 92 ? -2.531 -9.282 1.418 1.00 94.56 92 LEU A O 1
ATOM 716 N N . ARG A 1 93 ? -0.789 -10.685 1.566 1.00 94.50 93 ARG A N 1
ATOM 717 C CA . ARG A 1 93 ? -1.534 -11.714 2.313 1.00 94.50 93 ARG A CA 1
ATOM 718 C C . ARG A 1 93 ? -1.834 -11.257 3.736 1.00 94.50 93 ARG A C 1
ATOM 720 O O . ARG A 1 93 ? -2.962 -11.428 4.183 1.00 94.50 93 ARG A O 1
ATOM 727 N N . GLU A 1 94 ? -0.868 -10.633 4.408 1.00 94.75 94 GLU A N 1
ATOM 728 C CA . GLU A 1 94 ? -1.089 -10.017 5.724 1.00 94.75 94 GLU A CA 1
ATOM 729 C C . GLU A 1 94 ? -2.171 -8.930 5.645 1.00 94.75 94 GLU A C 1
ATOM 731 O O . GLU A 1 94 ? -3.095 -8.907 6.458 1.00 94.75 94 GLU A O 1
ATOM 736 N N . LEU A 1 95 ? -2.129 -8.092 4.602 1.00 95.62 95 LEU A N 1
ATOM 737 C CA . LEU A 1 95 ? -3.159 -7.091 4.332 1.00 95.62 95 LEU A CA 1
ATOM 738 C C . LEU A 1 95 ? -4.549 -7.729 4.196 1.00 95.62 95 LEU A C 1
ATOM 740 O O . LEU A 1 95 ? -5.511 -7.189 4.729 1.00 95.62 95 LEU A O 1
ATOM 744 N N . GLY A 1 96 ? -4.663 -8.884 3.537 1.00 95.31 96 GLY A N 1
ATOM 745 C CA . GLY A 1 96 ? -5.929 -9.614 3.405 1.00 95.31 96 GLY A CA 1
ATOM 746 C C . GLY A 1 96 ? -6.504 -10.145 4.723 1.00 95.31 96 GLY A C 1
ATOM 747 O O . GLY A 1 96 ? -7.702 -10.399 4.796 1.00 95.31 96 GLY A O 1
ATOM 748 N N . ILE A 1 97 ? -5.676 -10.290 5.761 1.00 95.25 97 ILE A N 1
ATOM 749 C CA . ILE A 1 97 ? -6.099 -10.730 7.099 1.00 95.25 97 ILE A CA 1
ATOM 750 C C . ILE A 1 97 ? -6.461 -9.522 7.975 1.00 95.25 97 ILE A C 1
ATOM 752 O O . ILE A 1 97 ? -7.431 -9.564 8.729 1.00 95.25 97 ILE A O 1
ATOM 756 N N . THR A 1 98 ? -5.675 -8.446 7.901 1.00 94.75 98 THR A N 1
ATOM 757 C CA . THR A 1 98 ? -5.773 -7.308 8.830 1.00 94.75 98 THR A CA 1
ATOM 758 C C . THR A 1 98 ? -6.672 -6.176 8.321 1.00 94.75 98 THR A C 1
ATOM 760 O O . THR A 1 98 ? -7.316 -5.480 9.112 1.00 94.75 98 THR A O 1
ATOM 763 N N . ALA A 1 99 ? -6.711 -5.951 7.008 1.00 94.25 99 ALA A N 1
ATOM 764 C CA . ALA A 1 99 ? -7.397 -4.814 6.408 1.00 94.25 99 ALA A CA 1
ATOM 765 C C . ALA A 1 99 ? -8.875 -5.114 6.111 1.00 94.25 99 ALA A C 1
ATOM 767 O O . ALA A 1 99 ? -9.247 -6.257 5.839 1.00 94.25 99 ALA A O 1
ATOM 768 N N . PRO A 1 100 ? -9.741 -4.089 6.059 1.00 94.44 100 PRO A N 1
ATOM 769 C CA . PRO A 1 100 ? -11.067 -4.240 5.480 1.00 94.44 100 PRO A CA 1
ATOM 770 C C . PRO A 1 100 ? -11.009 -4.624 3.994 1.00 94.44 100 PRO A C 1
ATOM 772 O O . PRO A 1 100 ? -10.106 -4.223 3.257 1.00 94.44 100 PRO A O 1
ATOM 775 N N . ASN A 1 101 ? -12.064 -5.289 3.518 1.00 93.81 101 ASN A N 1
ATOM 776 C CA . ASN A 1 101 ? -12.176 -5.759 2.131 1.00 93.81 101 ASN A CA 1
ATOM 777 C C . ASN A 1 101 ? -11.934 -4.678 1.062 1.00 93.81 101 ASN A C 1
ATOM 779 O O . ASN A 1 101 ? -11.388 -4.987 0.007 1.00 93.81 101 ASN A O 1
ATOM 783 N N . HIS A 1 102 ? -12.347 -3.428 1.293 1.00 94.50 102 HIS A N 1
ATOM 784 C CA . HIS A 1 102 ? -12.159 -2.358 0.307 1.00 94.50 102 HIS A CA 1
ATOM 785 C C . HIS A 1 102 ? -10.679 -1.971 0.151 1.00 94.50 102 HIS A C 1
ATOM 787 O O . HIS A 1 102 ? -10.208 -1.875 -0.982 1.00 94.50 102 HIS A O 1
ATOM 793 N N . VAL A 1 103 ? -9.935 -1.864 1.261 1.00 97.06 103 VAL A N 1
ATOM 794 C CA . VAL A 1 103 ? -8.481 -1.624 1.257 1.00 97.06 103 VAL A CA 1
ATOM 795 C C . VAL A 1 103 ? -7.756 -2.802 0.614 1.00 97.06 103 VAL A C 1
ATOM 797 O O . VAL A 1 103 ? -6.923 -2.605 -0.266 1.00 97.06 103 VAL A O 1
ATOM 800 N N . TYR A 1 104 ? -8.111 -4.037 0.986 1.00 97.50 104 TYR A N 1
ATOM 801 C CA . TYR A 1 104 ? -7.497 -5.232 0.404 1.00 97.50 104 TYR A CA 1
ATOM 802 C C . TYR A 1 104 ? -7.703 -5.315 -1.117 1.00 97.50 104 TYR A C 1
ATOM 804 O O . TYR A 1 104 ? -6.749 -5.541 -1.860 1.00 97.50 104 TYR A O 1
ATOM 812 N N . ARG A 1 105 ? -8.926 -5.072 -1.607 1.00 96.94 105 ARG A N 1
ATOM 813 C CA . ARG A 1 105 ? -9.221 -5.072 -3.051 1.00 96.94 105 ARG A CA 1
ATOM 814 C C . ARG A 1 105 ? -8.435 -4.002 -3.804 1.00 96.94 105 ARG A C 1
ATOM 816 O O . ARG A 1 105 ? -7.989 -4.268 -4.916 1.00 96.94 105 ARG A O 1
ATOM 823 N N . GLN A 1 106 ? -8.257 -2.814 -3.229 1.00 96.94 106 GLN A N 1
ATOM 824 C CA . GLN A 1 106 ? -7.396 -1.788 -3.825 1.00 96.94 106 GLN A CA 1
ATOM 825 C C . GLN A 1 106 ? -5.922 -2.205 -3.797 1.00 96.94 106 GLN A C 1
ATOM 827 O O . GLN A 1 106 ? -5.241 -2.069 -4.809 1.00 96.94 106 GLN A O 1
ATOM 832 N N . GLY A 1 107 ? -5.449 -2.804 -2.702 1.00 96.81 107 GLY A N 1
ATOM 833 C CA . GLY A 1 107 ? -4.097 -3.357 -2.614 1.00 96.81 107 GLY A CA 1
ATOM 834 C C . GLY A 1 107 ? -3.823 -4.422 -3.677 1.00 96.81 107 GLY A C 1
ATOM 835 O O . GLY A 1 107 ? -2.763 -4.414 -4.299 1.00 96.81 107 GLY A O 1
ATOM 836 N N . LEU A 1 108 ? -4.804 -5.285 -3.959 1.00 96.94 108 LEU A N 1
ATOM 837 C CA . LEU A 1 108 ? -4.719 -6.280 -5.027 1.00 96.94 108 LEU A CA 1
ATOM 838 C C . LEU A 1 108 ? -4.591 -5.632 -6.414 1.00 96.94 108 LEU A C 1
ATOM 840 O O . LEU A 1 108 ? -3.792 -6.100 -7.222 1.00 96.94 108 LEU A O 1
ATOM 844 N N . LYS A 1 109 ? -5.335 -4.548 -6.679 1.00 97.06 109 LYS A N 1
ATOM 845 C CA . LYS A 1 109 ? -5.235 -3.789 -7.939 1.00 97.06 109 LYS A CA 1
ATOM 846 C C . LYS A 1 109 ? -3.851 -3.170 -8.115 1.00 97.06 109 LYS A C 1
ATOM 848 O O . LYS A 1 109 ? -3.232 -3.369 -9.152 1.00 97.06 109 LYS A O 1
ATOM 853 N N . VAL A 1 110 ? -3.348 -2.482 -7.089 1.00 97.31 110 VAL A N 1
ATOM 854 C CA . VAL A 1 110 ? -2.012 -1.861 -7.111 1.00 97.31 110 VAL A CA 1
ATOM 855 C C . VAL A 1 110 ? -0.922 -2.916 -7.309 1.00 97.31 110 VAL A C 1
ATOM 857 O O . VAL A 1 110 ? -0.011 -2.728 -8.111 1.00 97.31 110 VAL A O 1
ATOM 860 N N . TYR A 1 111 ? -1.032 -4.058 -6.627 1.00 96.06 111 TYR A N 1
ATOM 861 C CA . TYR A 1 111 ? -0.106 -5.172 -6.824 1.00 96.06 111 TYR A CA 1
ATOM 862 C C . TYR A 1 111 ? -0.185 -5.759 -8.244 1.00 96.06 111 TYR A C 1
ATOM 864 O O . TYR A 1 111 ? 0.838 -6.155 -8.799 1.00 96.06 111 TYR A O 1
ATOM 872 N N . GLY A 1 112 ? -1.380 -5.804 -8.842 1.00 95.81 112 GLY A N 1
ATOM 873 C CA . GLY A 1 112 ? -1.581 -6.169 -10.246 1.00 95.81 112 GLY A CA 1
ATOM 874 C C . GLY A 1 112 ? -0.833 -5.235 -11.197 1.00 95.81 112 GLY A C 1
ATOM 875 O O . GLY A 1 112 ? -0.017 -5.709 -11.980 1.00 95.81 112 GLY A O 1
ATOM 876 N N . LEU A 1 113 ? -1.011 -3.922 -11.039 1.00 95.62 113 LEU A N 1
ATOM 877 C CA . LEU A 1 113 ? -0.305 -2.912 -11.837 1.00 95.62 113 LEU A CA 1
ATOM 878 C C . LEU A 1 113 ? 1.214 -3.000 -11.673 1.00 95.62 113 LEU A C 1
ATOM 880 O O . LEU A 1 113 ? 1.949 -2.909 -12.648 1.00 95.62 113 LEU A O 1
ATOM 884 N N . LEU A 1 114 ? 1.714 -3.273 -10.464 1.00 95.19 114 LEU A N 1
ATOM 885 C CA . LEU A 1 114 ? 3.152 -3.469 -10.264 1.00 95.19 114 LEU A CA 1
ATOM 886 C C . LEU A 1 114 ? 3.692 -4.691 -11.033 1.00 95.19 114 LEU A C 1
ATOM 888 O O . LEU A 1 114 ? 4.848 -4.699 -11.454 1.00 95.19 114 LEU A O 1
ATOM 892 N N . ARG A 1 115 ? 2.874 -5.733 -11.235 1.00 94.31 115 ARG A N 1
ATOM 893 C CA . ARG A 1 115 ? 3.251 -6.868 -12.093 1.00 94.31 115 ARG A CA 1
ATOM 894 C C . ARG A 1 115 ? 3.266 -6.482 -13.566 1.00 94.31 115 ARG A C 1
ATOM 896 O O . ARG A 1 115 ? 4.116 -6.988 -14.283 1.00 94.31 115 ARG A O 1
ATOM 903 N N . GLU A 1 116 ? 2.362 -5.617 -14.007 1.00 94.75 116 GLU A N 1
ATOM 904 C CA . GLU A 1 116 ? 2.384 -5.085 -15.374 1.00 94.75 116 GLU A CA 1
ATOM 905 C C . GLU A 1 116 ? 3.646 -4.245 -15.604 1.00 94.75 116 GLU A C 1
ATOM 907 O O . GLU A 1 116 ? 4.356 -4.477 -16.578 1.00 94.75 116 GLU A O 1
ATOM 912 N N . VAL A 1 117 ? 4.014 -3.389 -14.640 1.00 93.56 117 VAL A N 1
ATOM 913 C CA . VAL A 1 117 ? 5.294 -2.656 -14.649 1.00 93.56 117 VAL A CA 1
ATOM 914 C C . VAL A 1 117 ? 6.483 -3.615 -14.746 1.00 93.56 117 VAL A C 1
ATOM 916 O O . VAL A 1 117 ? 7.394 -3.377 -15.532 1.00 93.56 117 VAL A O 1
ATOM 919 N N . ARG A 1 118 ? 6.482 -4.728 -13.999 1.00 93.62 118 ARG A N 1
ATOM 920 C CA . ARG A 1 118 ? 7.534 -5.756 -14.102 1.00 93.62 118 ARG A CA 1
ATOM 921 C C . ARG A 1 118 ? 7.649 -6.316 -15.519 1.00 93.62 118 ARG A C 1
ATOM 923 O O . ARG A 1 118 ? 8.760 -6.423 -16.027 1.00 93.62 118 ARG A O 1
ATOM 930 N N . GLU A 1 119 ? 6.531 -6.719 -16.124 1.00 93.25 119 GLU A N 1
ATOM 931 C CA . GLU A 1 119 ? 6.544 -7.284 -17.480 1.00 93.25 119 GLU A CA 1
ATOM 932 C C . GLU A 1 119 ? 7.012 -6.257 -18.512 1.00 93.25 119 GLU A C 1
ATOM 934 O O . GLU A 1 119 ? 7.715 -6.623 -19.448 1.00 93.25 119 GLU A O 1
ATOM 939 N N . LEU A 1 120 ? 6.669 -4.981 -18.328 1.00 92.50 120 LEU A N 1
ATOM 940 C CA . LEU A 1 120 ? 7.121 -3.898 -19.193 1.00 92.50 120 LEU A CA 1
ATOM 941 C C . LEU A 1 120 ? 8.628 -3.648 -19.060 1.00 92.50 120 LEU A C 1
ATOM 943 O O . LEU A 1 120 ? 9.341 -3.656 -20.057 1.00 92.50 120 LEU A O 1
ATOM 947 N N . LEU A 1 121 ? 9.128 -3.515 -17.829 1.00 91.56 121 LEU A N 1
ATOM 948 C CA . LEU A 1 121 ? 10.552 -3.316 -17.529 1.00 91.56 121 LEU A CA 1
ATOM 949 C C . LEU A 1 121 ? 11.436 -4.498 -17.957 1.00 91.56 121 LEU A C 1
ATOM 951 O O . LEU A 1 121 ? 12.636 -4.339 -18.171 1.00 91.56 121 LEU A O 1
ATOM 955 N N . ALA A 1 122 ? 10.855 -5.691 -18.081 1.00 90.56 122 ALA A N 1
ATOM 956 C CA . ALA A 1 122 ? 11.541 -6.873 -18.581 1.00 90.56 122 ALA A CA 1
ATOM 957 C C . ALA A 1 122 ? 11.744 -6.869 -20.110 1.00 90.56 122 ALA A C 1
ATOM 959 O O . ALA A 1 122 ? 12.440 -7.750 -20.623 1.00 90.56 122 ALA A O 1
ATOM 960 N N . GLN A 1 123 ? 11.143 -5.926 -20.844 1.00 88.44 123 GLN A N 1
ATOM 961 C CA . GLN A 1 123 ? 11.276 -5.841 -22.297 1.00 88.44 123 GLN A CA 1
ATOM 962 C C . GLN A 1 123 ? 12.606 -5.175 -22.695 1.00 88.44 123 GLN A C 1
ATOM 964 O O . GLN A 1 123 ? 12.989 -4.168 -22.102 1.00 88.44 123 GLN A O 1
ATOM 969 N N . PRO A 1 124 ? 13.312 -5.675 -23.727 1.00 79.50 124 PRO A N 1
ATOM 970 C CA . PRO A 1 124 ? 14.609 -5.126 -24.138 1.00 79.50 124 PRO A CA 1
ATOM 971 C C . PRO A 1 124 ? 14.565 -3.676 -24.630 1.00 79.50 124 PRO A C 1
ATOM 973 O O . PRO A 1 124 ? 15.538 -2.947 -24.473 1.00 79.50 124 PRO A O 1
ATOM 976 N N . ALA A 1 125 ? 13.456 -3.283 -25.262 1.00 79.19 125 ALA A N 1
ATOM 977 C CA . ALA A 1 125 ? 13.321 -2.009 -25.965 1.00 79.19 125 ALA A CA 1
ATOM 978 C C . ALA A 1 125 ? 12.827 -0.860 -25.074 1.00 79.19 125 ALA A C 1
ATOM 980 O O . ALA A 1 125 ? 12.745 0.271 -25.545 1.00 79.19 125 ALA A O 1
ATOM 981 N N . ILE A 1 126 ? 12.485 -1.137 -23.811 1.00 81.75 126 ILE A N 1
ATOM 982 C CA . ILE A 1 126 ? 11.913 -0.123 -22.931 1.00 81.75 126 ILE A CA 1
ATOM 983 C C . ILE A 1 126 ? 12.999 0.822 -22.404 1.00 81.75 126 ILE A C 1
ATOM 985 O O . ILE A 1 126 ? 14.049 0.406 -21.904 1.00 81.75 126 ILE A O 1
ATOM 989 N N . THR A 1 127 ? 12.712 2.111 -22.495 1.00 79.50 127 THR A N 1
ATOM 990 C CA . THR A 1 127 ? 13.472 3.220 -21.915 1.00 79.50 127 THR A CA 1
ATOM 991 C C . THR A 1 127 ? 12.555 4.037 -21.003 1.00 79.50 127 THR A C 1
ATOM 993 O O . THR A 1 127 ? 11.334 3.891 -21.050 1.00 79.50 127 THR A O 1
ATOM 996 N N . LEU A 1 128 ? 13.134 4.904 -20.167 1.00 75.12 128 LEU A N 1
ATOM 997 C CA . LEU A 1 128 ? 12.365 5.816 -19.306 1.00 75.12 128 LEU A CA 1
ATOM 998 C C . LEU A 1 128 ? 11.425 6.728 -20.109 1.00 75.12 128 LEU A C 1
ATOM 1000 O O . LEU A 1 128 ? 10.318 6.992 -19.660 1.00 75.12 128 LEU A O 1
ATOM 1004 N N . ASP A 1 129 ? 11.850 7.142 -21.304 1.00 78.88 129 ASP A N 1
ATOM 1005 C CA . ASP A 1 129 ? 11.098 8.047 -22.183 1.00 78.88 129 ASP A CA 1
ATOM 1006 C C . ASP A 1 129 ? 10.195 7.304 -23.183 1.00 78.88 129 ASP A C 1
ATOM 1008 O O . ASP A 1 129 ? 9.669 7.902 -24.121 1.00 78.88 129 ASP A O 1
ATOM 1012 N N . SER A 1 130 ? 10.044 5.984 -23.040 1.00 80.75 130 SER A N 1
ATOM 1013 C CA . SER A 1 130 ? 9.180 5.205 -23.927 1.00 80.75 130 SER A CA 1
ATOM 1014 C C . SER A 1 130 ? 7.714 5.593 -23.735 1.00 80.75 130 SER A C 1
ATOM 1016 O O . SER A 1 130 ? 7.213 5.595 -22.610 1.00 80.75 130 SER A O 1
ATOM 1018 N N . GLU A 1 131 ? 6.996 5.831 -24.837 1.00 83.38 131 GLU A N 1
ATOM 1019 C CA . GLU A 1 131 ? 5.557 6.155 -24.818 1.00 83.38 131 GLU A CA 1
ATOM 1020 C C . GLU A 1 131 ? 4.713 5.064 -24.134 1.00 83.38 131 GLU A C 1
ATOM 1022 O O . GLU A 1 131 ? 3.673 5.360 -23.549 1.00 83.38 131 GLU A O 1
ATOM 1027 N N . ASP A 1 132 ? 5.194 3.818 -24.135 1.00 83.62 132 ASP A N 1
ATOM 1028 C CA . ASP A 1 132 ? 4.550 2.684 -23.468 1.00 83.62 132 ASP A CA 1
ATOM 1029 C C . ASP A 1 132 ? 4.766 2.663 -21.940 1.00 83.62 132 ASP A C 1
ATOM 1031 O O . ASP A 1 132 ? 3.993 2.033 -21.214 1.00 83.62 132 ASP A O 1
ATOM 1035 N N . TYR A 1 133 ? 5.807 3.336 -21.428 1.00 84.38 133 TYR A N 1
ATOM 1036 C CA . TYR A 1 133 ? 6.170 3.339 -20.003 1.00 84.38 133 TYR A CA 1
ATOM 1037 C C . TYR A 1 133 ? 5.290 4.274 -19.175 1.00 84.38 133 TYR A C 1
ATOM 1039 O O . TYR A 1 133 ? 4.718 3.853 -18.162 1.00 84.38 133 TYR A O 1
ATOM 1047 N N . GLU A 1 134 ? 5.139 5.516 -19.632 1.00 87.94 134 GLU A N 1
ATOM 1048 C CA . GLU A 1 134 ? 4.462 6.588 -18.895 1.00 87.94 134 GLU A CA 1
ATOM 1049 C C . GLU A 1 134 ? 3.007 6.248 -18.493 1.00 87.94 134 GLU A C 1
ATOM 1051 O O . GLU A 1 134 ? 2.638 6.445 -17.329 1.00 87.94 134 GLU A O 1
ATOM 1056 N N . PRO A 1 135 ? 2.162 5.658 -19.367 1.00 89.50 135 PRO A N 1
ATOM 1057 C CA . PRO A 1 135 ? 0.785 5.326 -19.004 1.00 89.50 135 PRO A CA 1
ATOM 1058 C C . PRO A 1 135 ? 0.695 4.261 -17.905 1.00 89.50 135 PRO A C 1
ATOM 1060 O O . PRO A 1 135 ? -0.144 4.359 -17.004 1.00 89.50 135 PRO A O 1
ATOM 1063 N N . VAL A 1 136 ? 1.561 3.243 -17.958 1.00 89.62 136 VAL A N 1
ATOM 1064 C CA . VAL A 1 136 ? 1.545 2.117 -17.012 1.00 89.62 136 VAL A CA 1
ATOM 1065 C C . VAL A 1 136 ? 2.044 2.567 -15.642 1.00 89.62 136 VAL A C 1
ATOM 1067 O O . VAL A 1 136 ? 1.421 2.259 -14.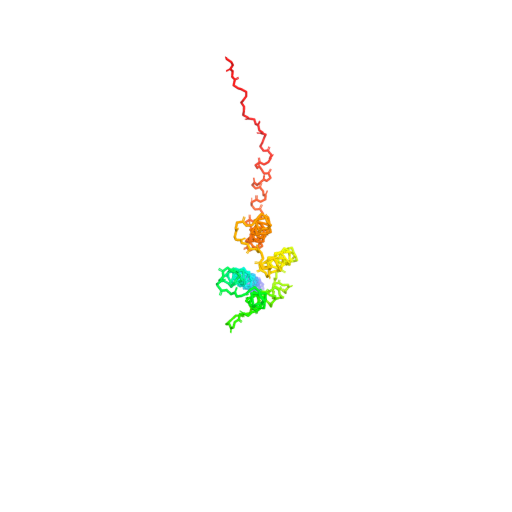619 1.00 89.62 136 VAL A O 1
ATOM 1070 N N . ILE A 1 137 ? 3.131 3.342 -15.605 1.00 90.88 137 ILE A N 1
ATOM 1071 C CA . ILE A 1 137 ? 3.671 3.848 -14.342 1.00 90.88 137 ILE A CA 1
ATOM 1072 C C . ILE A 1 137 ? 2.757 4.911 -13.716 1.00 90.88 137 ILE A C 1
ATOM 1074 O O . ILE A 1 137 ? 2.526 4.888 -12.502 1.00 90.88 137 ILE A O 1
ATOM 1078 N N . GLY A 1 138 ? 2.151 5.775 -14.536 1.00 91.31 138 GLY A N 1
ATOM 1079 C CA . GLY A 1 138 ? 1.160 6.751 -14.091 1.00 91.31 138 GLY A CA 1
ATOM 1080 C C . GLY A 1 138 ? -0.064 6.083 -13.462 1.00 91.31 138 GLY A C 1
ATOM 1081 O O . GLY A 1 138 ? -0.493 6.466 -12.371 1.00 91.31 138 GLY A O 1
ATOM 1082 N N . ALA A 1 139 ? -0.586 5.020 -14.085 1.00 94.12 139 ALA A N 1
ATOM 1083 C CA . ALA A 1 139 ? -1.687 4.237 -13.525 1.00 94.12 139 ALA A CA 1
ATOM 1084 C C . ALA A 1 139 ? -1.316 3.584 -12.181 1.00 94.12 139 ALA A C 1
ATOM 1086 O O . ALA A 1 139 ? -2.128 3.592 -11.248 1.00 94.12 139 ALA A O 1
ATOM 1087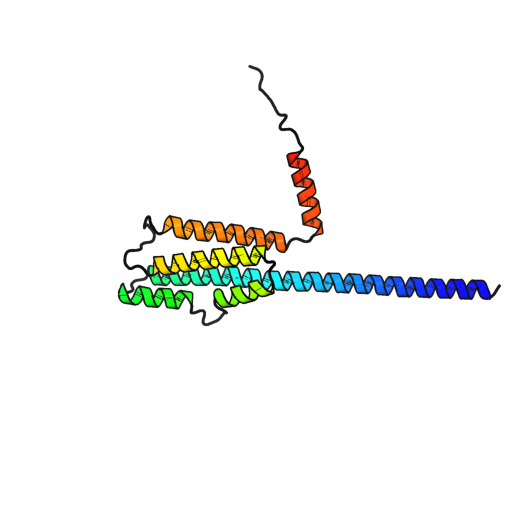 N N . PHE A 1 140 ? -0.095 3.049 -12.057 1.00 93.94 140 PHE A N 1
ATOM 1088 C CA . PHE A 1 140 ? 0.408 2.482 -10.805 1.00 93.94 140 PHE A CA 1
ATOM 1089 C C . PHE A 1 140 ? 0.433 3.520 -9.675 1.00 93.94 140 PHE A C 1
ATOM 1091 O O . PHE A 1 140 ? -0.132 3.262 -8.608 1.00 93.94 140 PHE A O 1
ATOM 1098 N N . PHE A 1 141 ? 1.028 4.696 -9.902 1.00 93.81 141 PHE A N 1
ATOM 1099 C CA . PHE A 1 141 ? 1.110 5.738 -8.875 1.00 93.81 141 PHE A CA 1
ATOM 1100 C C . PHE A 1 141 ? -0.258 6.318 -8.512 1.00 93.81 141 PHE A C 1
ATOM 1102 O O . PHE A 1 141 ? -0.557 6.444 -7.326 1.00 93.81 141 PHE A O 1
ATOM 1109 N N . ALA A 1 142 ? -1.134 6.553 -9.491 1.00 95.19 142 ALA A N 1
ATOM 1110 C CA . ALA A 1 142 ? -2.494 7.014 -9.221 1.00 95.19 142 ALA A CA 1
ATOM 1111 C C . ALA A 1 142 ? -3.266 6.023 -8.328 1.00 95.19 142 ALA A C 1
ATOM 1113 O O . ALA A 1 142 ? -3.911 6.411 -7.354 1.00 95.19 142 ALA A O 1
ATOM 1114 N N . GLN A 1 143 ? -3.182 4.716 -8.604 1.00 96.00 143 GLN A N 1
ATOM 1115 C CA . GLN A 1 143 ? -3.832 3.711 -7.753 1.00 96.00 143 GLN A CA 1
ATOM 1116 C C . GLN A 1 143 ? -3.160 3.563 -6.383 1.00 96.00 143 GLN A C 1
ATOM 1118 O O . GLN A 1 143 ? -3.843 3.259 -5.400 1.00 96.00 143 GLN A O 1
ATOM 1123 N N . LEU A 1 144 ? -1.847 3.786 -6.292 1.00 94.88 144 LEU A N 1
ATOM 1124 C CA . LEU A 1 144 ? -1.131 3.814 -5.020 1.00 94.88 144 LEU A CA 1
ATOM 1125 C C . LEU A 1 144 ? -1.621 4.969 -4.135 1.00 94.88 144 LEU A C 1
ATOM 1127 O O . LEU A 1 144 ? -1.839 4.758 -2.942 1.00 94.88 144 LEU A O 1
ATOM 1131 N N . GLU A 1 145 ? -1.857 6.150 -4.706 1.00 95.75 145 GLU A N 1
ATOM 1132 C CA . GLU A 1 145 ? -2.449 7.291 -3.998 1.00 95.75 145 GLU A CA 1
ATOM 1133 C C . GLU A 1 145 ? -3.860 6.968 -3.495 1.00 95.75 145 GLU A C 1
ATOM 1135 O O . GLU A 1 145 ? -4.129 7.105 -2.298 1.00 95.75 145 GLU A O 1
ATOM 1140 N N . PHE A 1 146 ? -4.732 6.420 -4.351 1.00 95.38 146 PHE A N 1
ATOM 1141 C CA . PHE A 1 146 ? -6.071 5.984 -3.930 1.00 95.38 146 PHE A CA 1
ATOM 1142 C C . PHE A 1 146 ? -6.032 4.945 -2.803 1.00 95.38 146 PHE A C 1
ATOM 1144 O O . PHE A 1 146 ? -6.870 4.971 -1.897 1.00 95.38 146 PHE A O 1
ATOM 1151 N N . LEU A 1 147 ? -5.066 4.023 -2.829 1.00 96.81 147 LEU A N 1
ATOM 1152 C CA . LEU A 1 147 ? -4.874 3.057 -1.750 1.00 96.81 147 LEU A CA 1
ATOM 1153 C C . LEU A 1 147 ? -4.461 3.747 -0.443 1.00 96.81 147 LEU A C 1
ATOM 1155 O O . LEU A 1 147 ? -5.010 3.426 0.612 1.00 96.81 147 LEU A O 1
ATOM 1159 N N . GLN A 1 148 ? -3.519 4.691 -0.502 1.00 96.69 148 GLN A N 1
ATOM 1160 C CA . GLN A 1 148 ? -3.071 5.451 0.667 1.00 96.69 148 GLN A CA 1
ATOM 1161 C C . GLN A 1 148 ? -4.205 6.267 1.291 1.00 96.69 148 GLN A C 1
ATOM 1163 O O . GLN A 1 148 ? -4.313 6.323 2.517 1.00 96.69 148 GLN A O 1
ATOM 1168 N N . GLU A 1 149 ? -5.063 6.879 0.475 1.00 95.38 149 GLU A N 1
ATOM 1169 C CA . GLU A 1 149 ? -6.257 7.583 0.948 1.00 95.38 149 GLU A CA 1
ATOM 1170 C C . GLU A 1 149 ? -7.214 6.640 1.676 1.00 95.38 149 GLU A C 1
ATOM 1172 O O . GLU A 1 149 ? -7.606 6.911 2.809 1.00 95.38 149 GLU A O 1
ATOM 1177 N N . SER A 1 150 ? -7.504 5.484 1.082 1.00 95.25 150 SER A N 1
ATOM 1178 C CA . SER A 1 150 ? -8.366 4.460 1.681 1.00 95.25 150 SER A CA 1
ATOM 1179 C C . SER A 1 150 ? -7.820 3.939 3.015 1.00 95.25 150 SER A C 1
ATOM 1181 O O . SER A 1 150 ? -8.548 3.804 3.999 1.00 95.25 150 SER A O 1
ATOM 1183 N N . MET A 1 151 ? -6.508 3.696 3.081 1.00 95.56 151 MET A N 1
ATOM 1184 C CA . MET A 1 151 ? -5.810 3.316 4.312 1.00 95.56 151 MET A CA 1
ATOM 1185 C C . MET A 1 151 ? -5.881 4.422 5.370 1.00 95.56 151 MET A C 1
ATOM 1187 O O . MET A 1 151 ? -6.090 4.138 6.549 1.00 95.56 151 MET A O 1
ATOM 1191 N N . ARG A 1 152 ? -5.717 5.687 4.967 1.00 93.50 152 ARG A N 1
ATOM 1192 C CA . ARG A 1 152 ? -5.813 6.844 5.864 1.00 93.50 152 ARG A CA 1
ATOM 1193 C C . ARG A 1 152 ? -7.213 6.962 6.448 1.00 93.50 152 ARG A C 1
ATOM 1195 O O . ARG A 1 152 ? -7.330 7.168 7.653 1.00 93.50 152 ARG A O 1
ATOM 1202 N N . ASP A 1 153 ? -8.237 6.803 5.617 1.00 91.75 153 ASP A N 1
ATOM 1203 C CA . ASP A 1 153 ? -9.641 6.853 6.017 1.00 91.75 153 ASP A CA 1
ATOM 1204 C C . ASP A 1 153 ? -10.015 5.710 6.965 1.00 91.75 153 ASP A C 1
ATOM 1206 O O . ASP A 1 153 ? -10.691 5.950 7.968 1.00 91.75 153 ASP A O 1
ATOM 1210 N N . ASP A 1 154 ? -9.514 4.496 6.722 1.00 91.75 154 ASP A N 1
ATOM 1211 C CA . ASP A 1 154 ? -9.708 3.355 7.625 1.00 91.75 154 ASP A CA 1
ATOM 1212 C C . ASP A 1 154 ? -9.031 3.546 8.997 1.00 91.75 154 ASP A C 1
ATOM 1214 O O . ASP A 1 154 ? -9.537 3.066 10.012 1.00 91.75 154 ASP A O 1
ATOM 1218 N N . LEU A 1 155 ? -7.913 4.277 9.053 1.00 90.31 155 LEU A N 1
ATOM 1219 C CA . LEU A 1 155 ? -7.216 4.597 10.305 1.00 90.31 155 LEU A CA 1
ATOM 1220 C C . LEU A 1 155 ? -7.834 5.781 11.071 1.00 90.31 155 LEU A C 1
ATOM 1222 O O . LEU A 1 155 ? -7.400 6.077 12.189 1.00 90.31 155 LEU A O 1
ATOM 1226 N N . GLN A 1 156 ? -8.820 6.492 10.513 1.00 85.12 156 GLN A N 1
ATOM 1227 C CA . GLN A 1 156 ? -9.439 7.607 11.225 1.00 85.12 156 GLN A CA 1
ATOM 1228 C C . GLN A 1 156 ? -10.342 7.110 12.370 1.00 85.12 156 GLN A C 1
ATOM 1230 O O . GLN A 1 156 ? -11.173 6.220 12.175 1.00 85.12 156 GLN A O 1
ATOM 1235 N N . PRO A 1 157 ? -10.281 7.728 13.566 1.00 69.75 157 PRO A N 1
ATOM 1236 C CA . PRO A 1 157 ? -11.212 7.413 14.645 1.00 69.75 157 PRO A CA 1
ATOM 1237 C C . PRO A 1 157 ? -12.661 7.651 14.200 1.00 69.75 157 PRO A C 1
ATOM 1239 O O . PRO A 1 157 ? -12.976 8.736 13.709 1.00 69.75 157 PRO A O 1
ATOM 1242 N N . ARG A 1 158 ? -13.568 6.694 14.452 1.00 61.62 158 ARG A N 1
ATOM 1243 C CA . ARG A 1 158 ? -14.994 6.745 14.043 1.00 61.62 158 ARG A CA 1
ATOM 1244 C C . ARG A 1 158 ? -15.708 8.068 14.390 1.00 61.62 158 ARG A C 1
ATOM 1246 O O . ARG A 1 158 ? -16.594 8.510 13.661 1.00 61.62 158 ARG A O 1
ATOM 1253 N N . ALA A 1 159 ? -15.298 8.736 15.474 1.00 57.91 159 ALA A N 1
ATOM 1254 C CA . ALA A 1 159 ? -15.829 10.038 15.892 1.00 57.91 159 ALA A CA 1
ATOM 1255 C C . ALA A 1 159 ? -15.456 11.206 14.948 1.00 57.91 159 ALA A C 1
ATOM 1257 O O . ALA A 1 159 ? -16.229 12.155 14.806 1.00 57.91 159 ALA A O 1
ATOM 1258 N N . ARG A 1 160 ? -14.297 11.146 14.276 1.00 56.97 160 ARG A N 1
ATOM 1259 C CA . ARG A 1 160 ? -13.883 12.130 13.259 1.00 56.97 160 ARG A CA 1
ATOM 1260 C C . ARG A 1 160 ? -14.632 11.926 11.948 1.00 56.97 160 ARG A C 1
ATOM 1262 O O . ARG A 1 160 ? -15.064 12.909 11.353 1.00 56.97 160 ARG A O 1
ATOM 1269 N N . THR A 1 161 ? -14.877 10.677 11.563 1.00 59.78 161 THR A N 1
ATOM 1270 C CA . THR A 1 161 ? -15.597 10.326 10.332 1.00 59.78 161 THR A CA 1
ATOM 1271 C C . THR A 1 161 ? -17.044 10.829 10.356 1.00 59.78 161 THR A C 1
ATOM 1273 O O . THR A 1 161 ? -17.528 11.361 9.361 1.00 59.78 161 THR A O 1
ATOM 1276 N N . ALA A 1 162 ? -17.729 10.735 11.504 1.00 61.06 162 ALA A N 1
ATO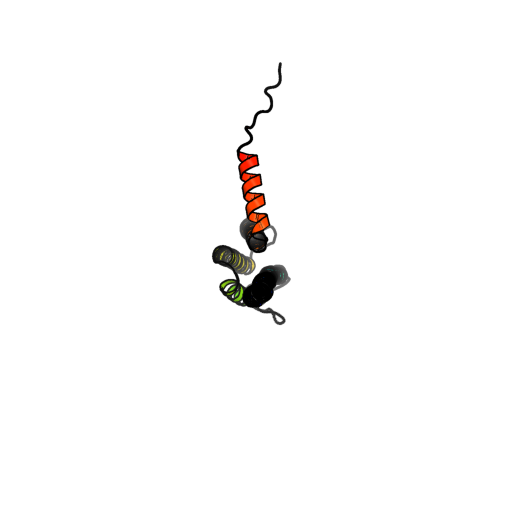M 1277 C CA . ALA A 1 162 ? -19.086 11.265 11.669 1.00 61.06 162 ALA A CA 1
ATOM 1278 C C . ALA A 1 162 ? -19.135 12.802 11.560 1.00 61.06 162 ALA A C 1
ATOM 1280 O O . ALA A 1 162 ? -19.984 13.341 10.851 1.00 61.06 162 ALA A O 1
ATOM 1281 N N . ARG A 1 163 ? -18.187 13.510 12.194 1.00 63.56 163 ARG A N 1
ATOM 1282 C CA . ARG A 1 163 ? -18.080 14.978 12.099 1.00 63.56 163 ARG A CA 1
ATOM 1283 C C . ARG A 1 163 ? -17.719 15.449 10.692 1.00 63.56 163 ARG A C 1
ATOM 1285 O O . ARG A 1 163 ? -18.334 16.388 10.207 1.00 63.56 163 ARG A O 1
ATOM 1292 N N . GLN A 1 164 ? -16.776 14.793 10.017 1.00 66.44 164 GLN A N 1
ATOM 1293 C CA . GLN A 1 164 ? -16.401 15.144 8.644 1.00 66.44 164 GLN A CA 1
ATOM 1294 C C . GLN A 1 164 ? -17.530 14.881 7.643 1.00 66.44 164 GLN A C 1
ATOM 1296 O O . GLN A 1 164 ? -17.746 15.694 6.749 1.00 66.44 164 GLN A O 1
ATOM 1301 N N . ARG A 1 165 ? -18.288 13.785 7.799 1.00 68.75 165 ARG A N 1
ATOM 1302 C CA . ARG A 1 165 ? -19.479 13.520 6.973 1.00 68.75 165 ARG A CA 1
ATOM 1303 C C . ARG A 1 165 ? -20.569 14.564 7.194 1.00 68.75 165 ARG A C 1
ATOM 1305 O O . ARG A 1 165 ? -21.138 15.034 6.215 1.00 68.75 165 ARG A O 1
ATOM 1312 N N . ALA A 1 166 ? -20.812 14.960 8.444 1.00 69.75 166 ALA A N 1
ATOM 1313 C CA . ALA A 1 166 ? -21.742 16.043 8.760 1.00 69.75 166 ALA A CA 1
ATOM 1314 C C . ALA A 1 166 ? -21.292 17.375 8.131 1.00 69.75 166 ALA A C 1
ATOM 1316 O O . ALA A 1 166 ? -22.081 18.033 7.465 1.00 69.75 166 ALA A O 1
ATOM 1317 N N . GLN A 1 167 ? -20.003 17.715 8.240 1.00 74.06 167 GLN A N 1
ATOM 1318 C CA . GLN A 1 167 ? -19.433 18.937 7.661 1.00 74.06 167 GLN A CA 1
ATOM 1319 C C . GLN A 1 167 ? -19.451 18.950 6.123 1.00 74.06 167 GLN A C 1
ATOM 1321 O O . GLN A 1 167 ? -19.769 19.981 5.538 1.00 74.06 167 GLN A O 1
ATOM 1326 N N . ARG A 1 168 ? -19.157 17.825 5.449 1.00 73.12 168 ARG A N 1
ATOM 1327 C CA . ARG A 1 168 ? -19.290 17.712 3.981 1.00 73.12 168 ARG A CA 1
ATOM 1328 C C . ARG A 1 168 ? -20.746 17.833 3.533 1.00 73.12 168 ARG A C 1
ATOM 1330 O O . ARG A 1 168 ? -21.011 18.574 2.597 1.00 73.12 168 ARG A O 1
ATOM 1337 N N . ALA A 1 169 ? -21.677 17.163 4.213 1.00 73.31 169 ALA A N 1
ATOM 1338 C CA . ALA A 1 169 ? -23.105 17.266 3.905 1.00 73.31 169 ALA A CA 1
ATOM 1339 C C . ALA A 1 169 ? -23.647 18.691 4.113 1.00 73.31 169 ALA A C 1
ATOM 1341 O O . ALA A 1 169 ? -24.557 19.120 3.412 1.00 73.31 169 ALA A O 1
ATOM 1342 N N . GLU A 1 170 ? -23.083 19.438 5.061 1.00 74.19 170 GLU A N 1
ATOM 1343 C CA . GLU A 1 170 ? -23.445 20.831 5.313 1.00 74.19 170 GLU A CA 1
ATOM 1344 C C . GLU A 1 170 ? -22.800 21.807 4.315 1.00 74.19 170 GLU A C 1
ATOM 1346 O O . GLU A 1 170 ? -23.427 22.793 3.935 1.00 74.19 170 GLU A O 1
ATOM 1351 N N . ALA A 1 171 ? -21.594 21.507 3.821 1.00 74.06 171 ALA A N 1
ATOM 1352 C CA . ALA A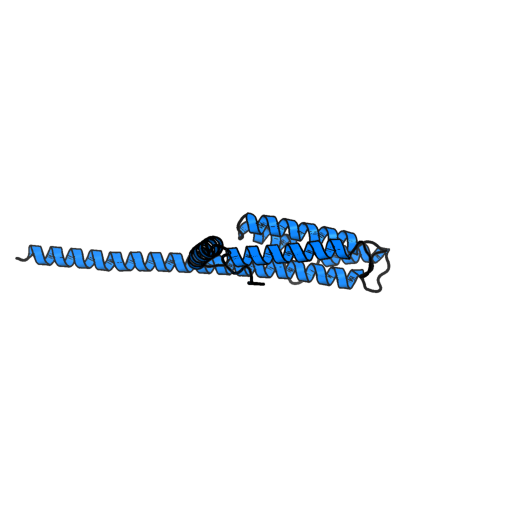 1 171 ? -20.960 22.252 2.733 1.00 74.06 171 ALA A CA 1
ATOM 1353 C C . ALA A 1 171 ? -21.708 22.086 1.399 1.00 74.06 171 ALA A C 1
ATOM 1355 O O . ALA A 1 171 ? -21.871 23.063 0.675 1.00 74.06 171 ALA A O 1
ATOM 1356 N N . ASP A 1 172 ? -22.211 20.883 1.115 1.00 73.38 172 ASP A N 1
ATOM 1357 C CA . ASP A 1 172 ? -22.968 20.567 -0.107 1.00 73.38 172 ASP A CA 1
ATOM 1358 C C . ASP A 1 172 ? -24.400 21.140 -0.082 1.00 73.38 172 ASP A C 1
ATOM 1360 O O . ASP A 1 172 ? -25.010 21.396 -1.117 1.00 73.38 172 ASP A O 1
ATOM 1364 N N . ARG A 1 173 ? -24.938 21.402 1.119 1.00 69.88 173 ARG A N 1
ATOM 1365 C CA . ARG A 1 173 ? -26.238 22.066 1.325 1.00 69.88 173 ARG A CA 1
ATOM 1366 C C . ARG A 1 173 ? -26.180 23.588 1.260 1.00 69.88 173 ARG A C 1
ATOM 1368 O O . ARG A 1 173 ? -27.240 24.213 1.226 1.00 69.88 173 ARG A O 1
ATOM 1375 N N . ARG A 1 174 ? -24.995 24.210 1.269 1.00 61.88 174 ARG A N 1
ATOM 1376 C CA . ARG A 1 174 ? -24.906 25.663 1.080 1.00 61.88 174 ARG A CA 1
ATOM 1377 C C . ARG A 1 174 ? -25.160 25.971 -0.397 1.00 61.88 174 ARG A C 1
ATOM 1379 O O . ARG A 1 174 ? -24.356 25.558 -1.231 1.00 61.88 174 ARG A O 1
ATOM 1386 N N . PRO A 1 175 ? -26.243 26.690 -0.745 1.00 60.59 175 PRO A N 1
ATOM 1387 C CA . PRO A 1 175 ? -26.477 27.072 -2.128 1.00 60.59 175 PRO A CA 1
ATOM 1388 C C . PRO A 1 175 ? -25.281 27.892 -2.621 1.00 60.59 175 PRO A C 1
ATOM 1390 O O . PRO A 1 175 ? -24.743 28.721 -1.879 1.00 60.59 175 PRO A O 1
ATOM 1393 N N . ARG A 1 176 ? -24.855 27.646 -3.868 1.00 61.44 176 ARG A N 1
ATOM 1394 C CA . ARG A 1 176 ? -23.905 28.487 -4.617 1.00 61.44 176 ARG A CA 1
ATOM 1395 C C . ARG A 1 176 ? -24.540 29.853 -4.879 1.00 61.44 176 ARG A C 1
ATOM 1397 O O . ARG A 1 176 ? -24.825 30.209 -6.013 1.00 61.44 176 ARG A O 1
ATOM 1404 N N . ASP A 1 177 ? -24.790 30.610 -3.826 1.00 61.56 177 ASP A N 1
ATOM 1405 C CA . ASP A 1 177 ? -25.325 31.951 -3.933 1.00 61.56 177 ASP A CA 1
ATOM 1406 C C . ASP A 1 177 ? -24.189 32.941 -3.721 1.00 61.56 177 ASP A C 1
ATOM 1408 O O . ASP A 1 177 ? -23.974 33.468 -2.629 1.00 61.56 177 ASP A O 1
ATOM 1412 N N . ARG A 1 178 ? -23.384 33.128 -4.773 1.00 55.41 178 ARG A N 1
ATOM 1413 C CA . ARG A 1 178 ? -22.594 34.347 -4.940 1.00 55.41 178 ARG A CA 1
ATOM 1414 C C . ARG A 1 178 ? -22.448 34.727 -6.413 1.00 55.41 178 ARG A C 1
ATOM 1416 O O . ARG A 1 178 ? -21.564 34.241 -7.106 1.00 55.41 178 ARG A O 1
ATOM 1423 N N . ARG A 1 179 ? -23.232 35.760 -6.737 1.00 53.88 179 ARG A N 1
ATOM 1424 C CA . ARG A 1 179 ? -22.845 36.981 -7.464 1.00 53.88 179 ARG A CA 1
ATOM 1425 C C . ARG A 1 179 ? -22.766 36.877 -8.985 1.00 53.88 179 ARG A C 1
ATOM 1427 O O . ARG A 1 179 ? -21.715 36.618 -9.558 1.00 53.88 179 ARG A O 1
ATOM 1434 N N . VAL A 1 180 ? -23.871 37.268 -9.613 1.00 57.69 180 VAL A N 1
ATOM 1435 C CA . VAL A 1 180 ? -23.836 38.002 -10.883 1.00 57.69 180 VAL A CA 1
ATOM 1436 C C . VAL A 1 180 ? -23.270 39.405 -10.587 1.00 57.69 180 VAL A C 1
ATOM 1438 O O . VAL A 1 180 ? -23.789 40.067 -9.683 1.00 57.69 180 VAL A O 1
ATOM 1441 N N . PRO A 1 181 ? -22.193 39.857 -11.252 1.00 60.12 181 PRO A N 1
ATOM 1442 C CA . PRO A 1 181 ? -21.713 41.232 -11.123 1.00 60.12 181 PRO A CA 1
ATOM 1443 C C . PRO A 1 181 ? -22.636 42.200 -11.889 1.00 60.12 181 PRO A C 1
ATOM 1445 O O . PRO A 1 181 ? -23.107 41.840 -12.970 1.00 60.12 181 PRO A O 1
ATOM 1448 N N . PRO A 1 182 ? -22.913 43.410 -11.367 1.00 67.38 182 PRO A N 1
ATOM 1449 C CA . PRO A 1 182 ? -23.591 44.439 -12.146 1.00 67.38 182 PRO A CA 1
ATOM 1450 C C . PRO A 1 182 ? -22.644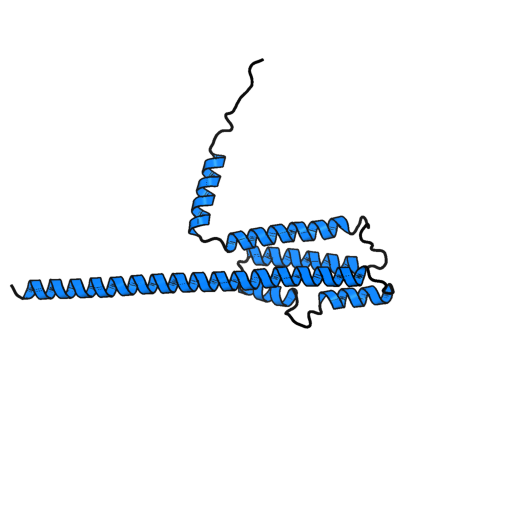 44.997 -13.220 1.00 67.38 182 PRO A C 1
ATOM 1452 O O . PRO A 1 182 ? -21.442 45.127 -12.977 1.00 67.38 182 PRO A O 1
ATOM 1455 N N . LEU A 1 183 ? -23.222 45.259 -14.396 1.00 69.62 183 LEU A N 1
ATOM 1456 C CA . LEU A 1 183 ? -22.595 45.855 -15.581 1.00 69.62 183 LEU A CA 1
ATOM 1457 C C . LEU A 1 183 ? -22.169 47.308 -15.344 1.00 69.62 183 LEU A C 1
ATOM 1459 O O . LEU A 1 183 ? -22.910 48.020 -14.627 1.00 69.62 183 LEU A O 1
#

pLDDT: mean 83.17, std 12.2, range [53.88, 97.5]

Organism: NCBI:txid977794

Foldseek 3Di:
DVVVVVVVVVVVVCVVVVVVVVVVVVVVVVVVVVVLLVLLVVLLVLLLVLLVQLLVQLVCLLPDPDDLVVSLVSSVCSQQDDPPDHHNVRSLVVCVVRPPPVLSVLSVVLVVLSVVLSVQSSGSPDDPPDPVNVVSVVVNVVSSVVSVVVSVVRSDDPVVVVVVVVVVVVVVPPPPDDDDDDD

Sequence (183 aa):
MAWGTLVAAALGAVIGIGSTLVTDTLRSRRELDQRWSDTKRLVYVRFLSALARAHSRMVVVAFGDLPADERRHAVHHAFHADPQHADAKSVLRELGITAPNHVYRQGLKVYGLLREVRELLAQPAITLDSEDYEPVIGAFFAQLEFLQESMRDDLQPRARTARQRAQRAEADRRPRDRRVPPL